Protein 8H0F (pdb70)

Sequence (79 aa):
GPKGPKGPKGKGPEGEGEGEGPKGPKGGPDGDGDGDGPDGRGPDGPDGPAGDGYGKGPDGPDGPKGKGPKGKGKGKGKG

Solvent-accessible surface area: 6356 Å² total

Foldseek 3Di:
DDDDDDDDDDDDDDDDDDDDDDDDDDD/DDDDDDDDDDDDDDDDDDDDDDDDDD/DDDDDDDDDDDDDDDDDDDDDDDDDD

Secondary structure (DSSP, 8-state):
-PPPPPPPPP--PPP------PPPPP-/-PPP------PPP--PPPPPPPPP--/----PPPPPPPPP--PPP--------

Structure (mmCIF, N/CA/C/O backbone):
data_8H0F
#
_entry.id   8H0F
#
_cell.length_a   47.362
_cell.length_b   25.829
_cell.length_c   68.424
_cell.angle_alpha   90.000
_cell.angle_beta   104.410
_cell.angle_gamma   90.000
#
_symmetry.space_group_name_H-M   'C 1 2 1'
#
loop_
_enti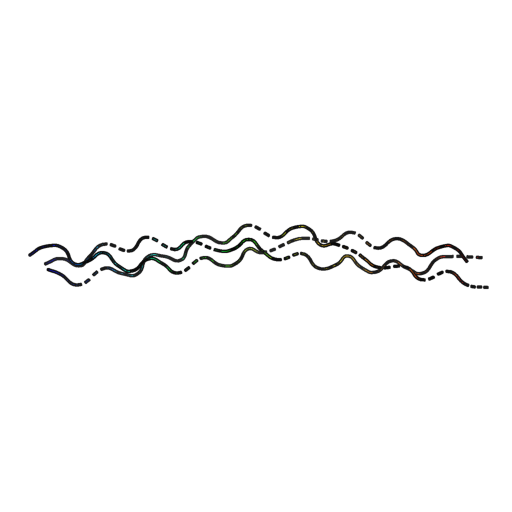ty.id
_entity.type
_entity.pdbx_description
1 polymer 'collagen-like peptide chain A'
2 polymer 'collagen-like peptide chain B'
3 polymer 'collagen-like peptide chain C'
4 water water
#
loop_
_atom_site.group_PDB
_atom_site.id
_atom_site.type_symbol
_atom_site.label_atom_id
_atom_site.label_alt_id
_atom_site.label_comp_id
_atom_site.label_asym_id
_atom_site.label_entity_id
_atom_site.label_seq_id
_atom_site.pdbx_PDB_ins_code
_atom_site.Cartn_x
_atom_site.Cartn_y
_atom_site.Cartn_z
_atom_site.occupancy
_atom_site.B_iso_or_equiv
_atom_site.auth_seq_id
_atom_site.auth_comp_id
_atom_site.auth_asym_id
_atom_site.auth_atom_id
_atom_site.pdbx_PDB_model_num
ATOM 1 N N . GLY A 1 1 ? -11.851 -4.719 58.649 1.00 40.48 2 GLY A N 1
ATOM 2 C CA . GLY A 1 1 ? -10.786 -5.008 57.705 1.00 45.42 2 GLY A CA 1
ATOM 3 C C . GLY A 1 1 ? -10.810 -4.130 56.469 1.00 36.26 2 GLY A C 1
ATOM 4 O O . GLY A 1 1 ? -11.778 -4.153 55.707 1.00 38.13 2 GLY A O 1
ATOM 5 N N . PRO A 1 2 ? -9.749 -3.356 56.262 1.00 34.46 3 PRO A N 1
ATOM 6 C CA . PRO A 1 2 ? -9.689 -2.469 55.098 1.00 37.12 3 PRO A CA 1
ATOM 7 C C . PRO A 1 2 ? -9.390 -3.244 53.821 1.00 35.83 3 PRO A C 1
ATOM 8 O O . PRO A 1 2 ? -8.980 -4.405 53.837 1.00 30.77 3 PRO A O 1
ATOM 12 N N . LYS A 1 3 ? -9.617 -2.570 52.697 1.00 33.89 4 LYS A N 1
ATOM 13 C CA . LYS A 1 3 ? -9.398 -3.175 51.392 1.00 25.46 4 LYS A CA 1
ATOM 14 C C . LYS A 1 3 ? -7.908 -3.354 51.128 1.00 23.59 4 LYS A C 1
ATOM 15 O O . LYS A 1 3 ? -7.080 -2.535 51.533 1.00 29.88 4 LYS A O 1
ATOM 21 N N . GLY A 1 4 ? -7.567 -4.440 50.438 1.00 24.11 5 GLY A N 1
ATOM 22 C CA . GLY A 1 4 ? -6.196 -4.711 50.083 1.00 23.06 5 GLY A CA 1
ATOM 23 C C . GLY A 1 4 ? -5.633 -3.660 49.150 1.00 17.87 5 GLY A C 1
ATOM 24 O O . GLY A 1 4 ? -6.366 -2.840 48.587 1.00 17.60 5 GLY A O 1
ATOM 25 N N . PRO A 1 5 ? -4.312 -3.658 48.973 1.00 16.55 6 PRO A N 1
ATOM 26 C CA . PRO A 1 5 ? -3.701 -2.700 48.045 1.00 14.07 6 PRO A CA 1
ATOM 27 C C . PRO A 1 5 ? -4.199 -2.910 46.621 1.00 13.01 6 PRO A C 1
ATOM 28 O O . PRO A 1 5 ? -4.457 -4.035 46.188 1.00 12.66 6 PRO A O 1
ATOM 32 N N . LYS A 1 6 ? -4.346 -1.800 45.900 1.00 10.46 7 LYS A N 1
ATOM 33 C CA . LYS A 1 6 ? -4.714 -1.858 44.491 1.00 8.77 7 LYS A CA 1
ATOM 34 C C . LYS A 1 6 ? -3.665 -2.643 43.710 1.00 9.85 7 LYS A C 1
ATOM 35 O O . LYS A 1 6 ? -2.468 -2.596 44.010 1.00 9.80 7 LYS A O 1
ATOM 41 N N . GLY A 1 7 ? -4.124 -3.388 42.710 1.00 8.00 8 GLY A N 1
ATOM 42 C CA . GLY A 1 7 ? -3.257 -4.264 41.958 1.00 9.24 8 GLY A CA 1
ATOM 43 C C . GLY A 1 7 ? -2.227 -3.527 41.126 1.00 8.29 8 GLY A C 1
ATOM 44 O O . GLY A 1 7 ? -2.331 -2.320 40.889 1.00 9.74 8 GLY A O 1
ATOM 45 N N . PRO A 1 8 ? -1.203 -4.249 40.670 1.00 6.74 9 PRO A N 1
ATOM 46 C CA . PRO A 1 8 ? -0.177 -3.629 39.824 1.00 8.81 9 PRO A CA 1
ATOM 47 C C . PRO A 1 8 ? -0.762 -3.063 38.539 1.00 10.19 9 PRO A C 1
ATOM 48 O O . PRO A 1 8 ? -1.742 -3.575 37.994 1.00 7.79 9 PRO A O 1
ATOM 52 N N . LYS A 1 9 ? -0.138 -1.989 38.059 1.00 9.10 10 LYS A N 1
ATOM 53 C CA . LYS A 1 9 ? -0.467 -1.446 36.749 1.00 9.53 10 LYS A CA 1
ATOM 54 C C . LYS A 1 9 ? -0.266 -2.495 35.663 1.00 9.38 10 LYS A C 1
ATOM 55 O O . LYS A 1 9 ? 0.666 -3.304 35.721 1.00 7.60 10 LYS A O 1
ATOM 61 N N . GLY A 1 10 ? -1.142 -2.474 34.662 1.00 6.51 11 GLY A N 1
ATOM 62 C CA . GLY A 1 10 ? -0.984 -3.365 33.532 1.00 7.66 11 GLY A CA 1
ATOM 63 C C . GLY A 1 10 ? 0.314 -3.118 32.787 1.00 8.34 11 GLY A C 1
ATOM 64 O O . GLY A 1 10 ? 0.965 -2.081 32.922 1.00 7.95 11 GLY A O 1
ATOM 65 N N . LYS A 1 11 ? 0.707 -4.106 31.997 1.00 8.30 12 LYS A N 1
ATOM 66 C CA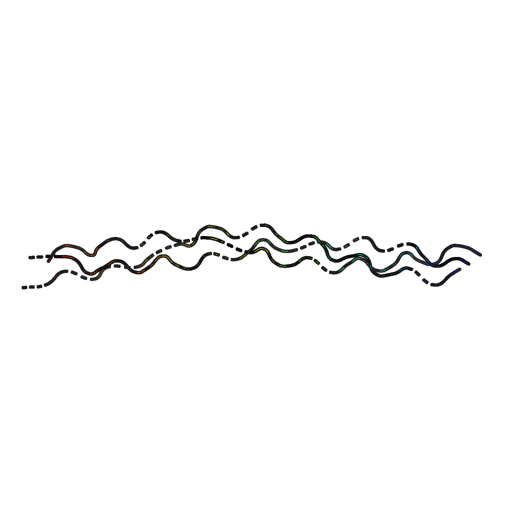 . LYS A 1 11 ? 1.907 -3.960 31.193 1.00 11.19 12 LYS A CA 1
ATOM 67 C C . LYS A 1 11 ? 1.584 -3.162 29.936 1.00 10.00 12 LYS A C 1
ATOM 68 O O . LYS A 1 11 ? 0.417 -3.017 29.564 1.00 6.64 12 LYS A O 1
ATOM 82 N N . GLY A 1 13 ? 0.816 -1.806 26.231 1.00 9.16 14 GLY A N 1
ATOM 83 C CA . GLY A 1 13 ? 0.076 -2.404 25.139 1.00 7.63 14 GLY A CA 1
ATOM 84 C C . GLY A 1 13 ? 0.963 -2.820 23.985 1.00 8.30 14 GLY A C 1
ATOM 85 O O . GLY A 1 13 ? 2.148 -2.488 23.963 1.00 8.57 14 GLY A O 1
ATOM 86 N N . PRO A 1 14 ? 0.395 -3.553 23.028 1.00 6.36 15 PRO A N 1
ATOM 87 C CA . PRO A 1 14 ? 1.189 -4.010 21.883 1.00 9.60 15 PRO A CA 1
ATOM 88 C C . PRO A 1 14 ? 1.752 -2.839 21.091 1.00 6.83 15 PRO A C 1
ATOM 89 O O . PRO A 1 14 ? 1.190 -1.743 21.070 1.00 6.53 15 PRO A O 1
ATOM 93 N N . GLU A 1 15 ? 2.887 -3.085 20.446 1.00 6.75 16 GLU A N 1
ATOM 94 C CA . GLU A 1 15 ? 3.456 -2.100 19.539 1.00 8.76 16 GLU A CA 1
ATOM 95 C C . GLU A 1 15 ? 2.545 -1.942 18.326 1.00 10.51 16 GLU A C 1
ATOM 96 O O . GLU A 1 15 ? 1.918 -2.903 17.871 1.00 9.12 16 GLU A O 1
ATOM 102 N N . GLY A 1 16 ? 2.433 -0.713 17.831 1.00 9.70 17 GLY A N 1
ATOM 103 C CA . GLY A 1 16 ? 1.581 -0.463 16.686 1.00 11.89 17 GLY A CA 1
ATOM 104 C C . GLY A 1 16 ? 2.023 -1.242 15.461 1.00 12.66 17 GLY A C 1
ATOM 105 O O . GLY A 1 16 ? 3.156 -1.714 15.355 1.00 12.47 17 GLY A O 1
ATOM 106 N N . GLU A 1 17 ? 1.093 -1.388 14.524 1.00 14.31 18 GLU A N 1
ATOM 107 C CA . GLU A 1 17 ? 1.396 -2.003 13.239 1.00 13.33 18 GLU A CA 1
ATOM 108 C C . GLU A 1 17 ? 2.452 -1.189 12.497 1.00 14.00 18 GLU A C 1
ATOM 109 O O . GLU A 1 17 ? 2.516 0.031 12.637 1.00 18.38 18 GLU A O 1
ATOM 123 N N . GLY A 1 19 ? 4.037 0.776 9.265 1.00 23.49 20 GLY A N 1
ATOM 124 C CA . GLY A 1 19 ? 3.375 1.597 8.270 1.00 20.28 20 GLY A CA 1
ATOM 125 C C . GLY A 1 19 ? 3.168 0.868 6.954 1.00 26.44 20 GLY A C 1
ATOM 126 O O . G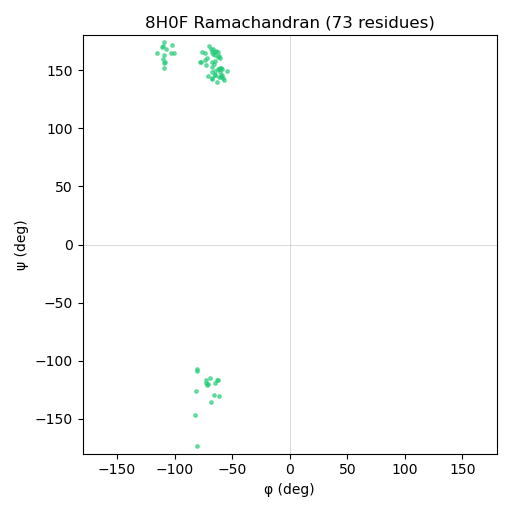LY A 1 19 ? 3.665 -0.239 6.763 1.00 24.33 20 GLY A O 1
ATOM 127 N N . GLU A 1 20 ? 2.417 1.485 6.049 1.00 28.40 21 GLU A N 1
ATOM 128 C CA . GLU A 1 20 ? 2.233 0.943 4.713 1.00 25.69 21 GLU A CA 1
ATOM 129 C C . GLU A 1 20 ? 3.524 1.066 3.913 1.00 31.25 21 GLU A C 1
ATOM 130 O O . GLU A 1 20 ? 4.369 1.915 4.209 1.00 27.64 21 GLU A O 1
ATOM 144 N N . GLY A 1 22 ? 6.476 1.894 1.214 1.00 24.37 23 GLY A N 1
ATOM 145 C CA . GLY A 1 22 ? 6.863 3.123 0.552 1.00 28.80 23 GLY A CA 1
ATOM 146 C C . GLY A 1 22 ? 6.559 3.107 -0.932 1.00 31.97 23 GLY A C 1
ATOM 147 O O . GLY A 1 22 ? 6.200 2.071 -1.490 1.00 28.69 23 GLY A O 1
ATOM 148 N N . GLU A 1 23 ? 6.698 4.261 -1.574 1.00 27.70 24 GLU A N 1
ATOM 149 C CA . GLU A 1 23 ? 6.419 4.372 -2.998 1.00 26.58 24 GLU A CA 1
ATOM 150 C C . GLU A 1 23 ? 7.515 3.680 -3.802 1.00 22.54 24 GLU A C 1
ATOM 151 O O . GLU A 1 23 ? 8.651 3.574 -3.345 1.00 22.38 24 GLU A O 1
ATOM 165 N N . GLY A 1 25 ? 10.560 2.956 -6.376 1.00 24.36 26 GLY A N 1
ATOM 166 C CA . GLY A 1 25 ? 11.710 3.733 -6.788 1.00 25.21 26 GLY A CA 1
ATOM 167 C C . GLY A 1 25 ? 11.541 4.202 -8.217 1.00 26.92 26 GLY A C 1
ATOM 168 O O . GLY A 1 25 ? 10.851 3.552 -9.002 1.00 22.69 26 GLY A O 1
ATOM 169 N N . PRO A 1 26 ? 12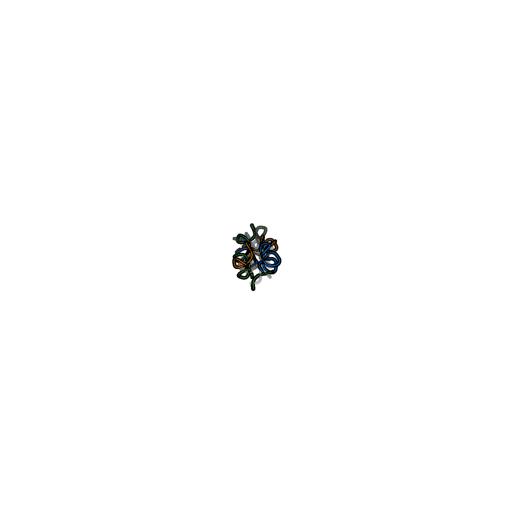.154 5.332 -8.558 1.00 26.18 27 PRO A N 1
ATOM 170 C CA . PRO A 1 26 ? 12.038 5.837 -9.930 1.00 22.43 27 PRO A CA 1
ATOM 171 C C . PRO A 1 26 ? 12.849 4.991 -10.895 1.00 25.78 27 PRO A C 1
ATOM 172 O O . PRO A 1 26 ? 13.824 4.335 -10.520 1.00 19.39 27 PRO A O 1
ATOM 176 N N . LYS A 1 27 ? 12.425 5.010 -12.156 1.00 27.09 28 LYS A N 1
ATOM 177 C CA . LYS A 1 27 ? 13.204 4.386 -13.214 1.00 22.21 28 LYS A CA 1
ATOM 178 C C . LYS A 1 27 ? 14.578 5.040 -13.298 1.00 18.25 28 LYS A C 1
ATOM 179 O O . LYS A 1 27 ? 14.734 6.240 -13.063 1.00 19.59 28 LYS A O 1
ATOM 185 N N . GLY A 1 28 ? 15.585 4.234 -13.621 1.00 17.82 29 GLY A N 1
ATOM 186 C CA . GLY A 1 28 ? 16.916 4.744 -13.846 1.00 20.17 29 GLY A CA 1
ATOM 187 C C . GLY A 1 28 ? 16.965 5.650 -15.058 1.00 16.71 29 GLY A C 1
ATOM 188 O O . GLY A 1 28 ? 16.034 5.692 -15.867 1.00 14.65 29 GLY A O 1
ATOM 189 N N . PRO A 1 29 ? 18.052 6.403 -15.204 1.00 16.71 30 PRO A N 1
ATOM 190 C CA . PRO A 1 29 ? 18.179 7.280 -16.374 1.00 16.08 30 PRO A CA 1
ATOM 191 C C . PRO A 1 29 ? 18.266 6.472 -17.661 1.00 14.23 30 PRO A C 1
ATOM 192 O O . PRO A 1 29 ? 18.759 5.342 -17.681 1.00 13.78 30 PRO A O 1
ATOM 196 N N . LYS A 1 30 ? 17.766 7.064 -18.744 1.00 10.04 31 LYS A N 1
ATOM 197 C CA . LYS A 1 30 ? 17.823 6.407 -20.041 1.00 11.01 31 LYS A CA 1
ATOM 198 C C . LYS A 1 30 ? 19.268 6.240 -20.494 1.00 11.48 31 LYS A C 1
ATOM 199 O O . LYS A 1 30 ? 20.131 7.081 -20.223 1.00 9.00 31 LYS A O 1
ATOM 205 N N . GLY A 1 31 ? 19.528 5.138 -21.190 1.00 10.45 32 GLY A N 1
ATOM 206 C CA . GLY A 1 31 ? 20.839 4.892 -21.755 1.00 11.41 32 GLY A CA 1
ATOM 207 C C . GLY A 1 31 ? 21.084 5.718 -23.003 1.00 10.94 32 GLY A C 1
ATOM 208 O O . GLY A 1 31 ? 22.141 5.633 -23.621 1.00 11.11 32 GLY A O 1
ATOM 210 N N . GLY B 2 1 ? -10.259 -8.591 55.458 1.00 32.00 2 GLY B N 1
ATOM 211 C CA . GLY B 2 1 ? -10.583 -7.509 54.546 1.00 35.32 2 GLY B CA 1
ATOM 212 C C . GLY B 2 1 ? -10.770 -7.960 53.108 1.00 31.93 2 GLY B C 1
ATOM 213 O O . GLY B 2 1 ? -10.334 -9.053 52.736 1.00 31.29 2 GLY B O 1
ATOM 214 N N . PRO B 2 2 ? -11.405 -7.128 52.293 1.00 31.39 3 PRO B N 1
ATOM 215 C CA . PRO B 2 2 ? -11.658 -7.508 50.899 1.00 25.71 3 PRO B CA 1
ATOM 216 C C . PRO B 2 2 ? -10.412 -7.357 50.034 1.00 24.05 3 PRO B C 1
ATOM 217 O O . PRO B 2 2 ? -9.488 -6.601 50.337 1.00 20.26 3 PRO B O 1
ATOM 221 N N . ASP B 2 3 ? -10.409 -8.109 48.933 1.00 19.26 4 ASP B N 1
ATOM 222 C CA . ASP B 2 3 ? -9.305 -8.029 47.990 1.00 19.90 4 ASP B CA 1
ATOM 223 C C . ASP B 2 3 ? -9.219 -6.628 47.404 1.00 15.16 4 ASP B C 1
ATOM 224 O O . ASP B 2 3 ? -10.220 -5.914 47.294 1.00 14.96 4 ASP B O 1
ATOM 229 N N . GLY B 2 4 ? -8.008 -6.234 47.030 1.00 14.92 5 GLY B N 1
ATOM 230 C CA . GLY B 2 4 ? -7.795 -4.926 46.452 1.00 13.06 5 GLY B CA 1
ATOM 231 C C . GLY B 2 4 ? -8.429 -4.780 45.078 1.00 13.56 5 GLY B C 1
ATOM 232 O O . GLY B 2 4 ? -8.832 -5.744 44.422 1.00 12.14 5 GLY B O 1
ATOM 233 N N . ASP B 2 5 ? -8.517 -3.526 44.642 1.00 9.97 6 ASP B N 1
ATOM 234 C CA . ASP B 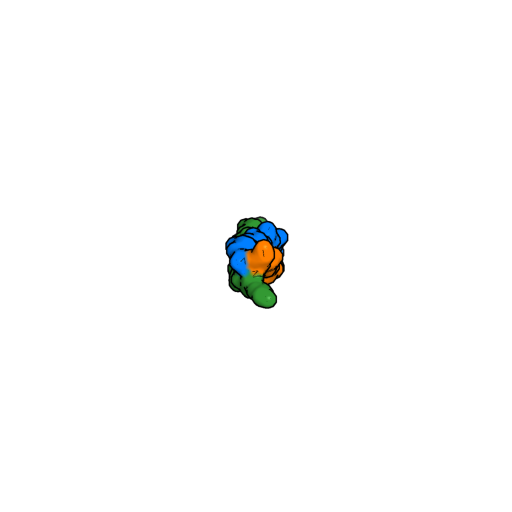2 5 ? -9.081 -3.194 43.343 1.00 9.40 6 ASP B CA 1
ATOM 235 C C . ASP B 2 5 ? -8.129 -3.592 42.223 1.00 8.64 6 ASP B C 1
ATOM 236 O O . ASP B 2 5 ? -6.913 -3.640 42.417 1.00 8.91 6 ASP B O 1
ATOM 249 N N . GLY B 2 7 ? -5.676 -3.214 39.120 1.00 8.71 8 GLY B N 1
ATOM 250 C CA . GLY B 2 7 ? -4.709 -2.194 38.765 1.00 10.35 8 GLY B CA 1
ATOM 251 C C . GLY B 2 7 ? -5.152 -1.363 37.577 1.00 7.49 8 GLY B C 1
ATOM 252 O O . GLY B 2 7 ? -6.061 -1.749 36.844 1.00 6.41 8 GLY B O 1
ATOM 253 N N . ASP B 2 8 ? -4.516 -0.212 37.398 1.00 8.56 9 ASP B N 1
ATOM 254 C CA . ASP B 2 8 ? -4.775 0.642 36.250 1.00 8.28 9 ASP B CA 1
ATOM 255 C C . ASP B 2 8 ? -4.367 -0.050 34.963 1.00 8.01 9 ASP B C 1
ATOM 256 O O . ASP B 2 8 ? -3.511 -0.932 34.970 1.00 7.70 9 ASP B O 1
ATOM 269 N N . GLY B 2 10 ? -2.337 -0.600 31.543 1.00 5.70 11 GLY B N 1
ATOM 270 C CA . GLY B 2 10 ? -0.970 -0.301 31.169 1.00 8.13 11 GLY B CA 1
ATOM 271 C C . GLY B 2 10 ? -0.892 0.875 30.218 1.00 10.89 11 GLY B C 1
ATOM 272 O O . GLY B 2 10 ? -1.910 1.327 29.689 1.00 7.52 11 GLY B O 1
ATOM 273 N N . ASP B 2 11 ? 0.321 1.377 30.010 1.00 9.09 12 ASP B N 1
ATOM 274 C CA . ASP B 2 11 ? 0.563 2.437 29.042 1.00 12.24 12 ASP B CA 1
ATOM 275 C C . ASP B 2 11 ? 0.214 1.972 27.637 1.00 11.00 12 ASP B C 1
ATOM 276 O O . ASP B 2 11 ? 0.266 0.780 27.339 1.00 9.13 12 ASP B O 1
ATOM 289 N N . GLY B 2 13 ? 0.929 1.046 23.861 1.00 7.14 14 GLY B N 1
ATOM 290 C CA . GLY B 2 13 ? 2.110 0.531 23.199 1.00 9.25 14 GLY B CA 1
ATOM 291 C C . GLY B 2 13 ? 2.731 1.616 22.345 1.00 10.77 14 GLY B C 1
ATOM 292 O O . GLY B 2 13 ? 2.051 2.570 21.970 1.00 9.87 14 GLY B O 1
ATOM 293 N N . PRO B 2 14 ? 4.021 1.490 22.047 1.00 10.31 15 PRO B N 1
ATOM 294 C CA . PRO B 2 14 ? 4.669 2.486 21.190 1.00 10.43 15 PRO B CA 1
ATOM 295 C C . PRO B 2 14 ? 4.127 2.418 19.772 1.00 10.65 15 PRO B C 1
ATOM 296 O O . PRO B 2 14 ? 3.720 1.361 19.285 1.00 12.71 15 PRO B O 1
ATOM 300 N N . ASP B 2 15 ? 4.107 3.572 19.114 1.00 11.54 16 ASP B N 1
ATOM 301 C CA . ASP B 2 15 ? 3.687 3.606 17.723 1.00 10.70 16 ASP B CA 1
ATOM 302 C C . ASP B 2 15 ? 4.594 2.715 16.881 1.00 11.93 16 ASP B C 1
ATOM 303 O O . ASP B 2 15 ? 5.764 2.492 17.208 1.00 11.54 16 ASP B O 1
ATOM 308 N N . GLY B 2 16 ? 4.036 2.193 15.795 1.00 12.77 17 GLY B N 1
ATOM 309 C CA . GLY B 2 16 ? 4.720 1.191 15.002 1.00 14.30 17 GLY B CA 1
ATOM 310 C C . GLY B 2 16 ? 5.957 1.725 14.302 1.00 18.89 17 GLY B C 1
ATOM 311 O O . GLY B 2 16 ? 6.225 2.925 14.227 1.00 18.81 17 GLY B O 1
ATOM 312 N N . ARG B 2 17 ? 6.729 0.783 13.776 1.00 18.61 18 ARG B N 1
ATOM 313 C CA . ARG B 2 17 ? 7.942 1.097 13.040 1.00 25.10 18 ARG B CA 1
ATOM 314 C C . ARG B 2 17 ? 7.564 1.495 11.613 1.00 19.41 18 ARG B C 1
ATOM 315 O O . ARG B 2 17 ? 6.444 1.240 11.178 1.00 17.37 18 ARG B O 1
ATOM 331 N N . GLY B 2 19 ? 7.014 1.569 7.561 1.00 20.57 20 GLY B N 1
ATOM 332 C CA . GLY B 2 19 ? 6.677 0.521 6.619 1.00 24.31 20 GLY B CA 1
ATOM 333 C C . GLY B 2 19 ? 7.885 0.065 5.830 1.00 26.55 20 GLY B C 1
ATOM 334 O O . GLY B 2 19 ? 8.912 0.743 5.814 1.00 26.90 20 GLY B O 1
ATOM 335 N N . PRO B 2 20 ? 7.774 -1.080 5.166 1.00 29.15 21 PRO B N 1
ATOM 336 C CA . PRO B 2 20 ? 8.898 -1.568 4.366 1.00 29.04 21 PRO B CA 1
ATOM 337 C C . PRO B 2 20 ? 9.152 -0.661 3.173 1.00 31.85 21 PRO B C 1
ATOM 338 O O . PRO B 2 20 ? 8.281 0.089 2.725 1.00 27.80 21 PRO B O 1
ATOM 342 N N . ASP B 2 21 ? 10.386 -0.727 2.676 1.00 33.05 22 ASP B N 1
ATOM 343 C CA . ASP B 2 21 ? 10.788 0.098 1.547 1.00 26.87 22 ASP B CA 1
ATOM 344 C C . ASP B 2 21 ? 9.898 -0.179 0.342 1.00 26.65 22 ASP B C 1
ATOM 345 O O . ASP B 2 21 ? 9.366 -1.279 0.174 1.00 26.91 22 ASP B O 1
ATOM 350 N N . GLY B 2 22 ? 9.739 0.835 -0.503 1.00 25.55 23 GLY B N 1
ATOM 351 C CA . GLY B 2 22 ? 9.119 0.640 -1.790 1.00 27.62 23 GLY B CA 1
ATOM 352 C C . GLY B 2 22 ? 9.983 -0.260 -2.650 1.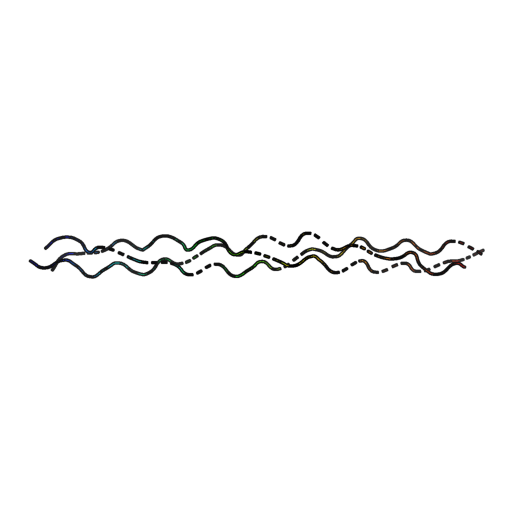00 25.11 23 GLY B C 1
ATOM 353 O O . GLY B 2 22 ? 11.188 -0.399 -2.419 1.00 27.97 23 GLY B O 1
ATOM 354 N N . PRO B 2 23 ? 9.386 -0.904 -3.648 1.00 25.71 24 PRO B N 1
ATOM 355 C CA . PRO B 2 23 ? 10.176 -1.763 -4.533 1.00 25.05 24 PRO B CA 1
ATOM 356 C C . PRO B 2 23 ? 11.183 -0.947 -5.325 1.00 27.38 24 PRO B C 1
ATOM 357 O O . PRO B 2 23 ? 10.936 0.207 -5.686 1.00 25.43 24 PRO B O 1
ATOM 361 N N . ASP B 2 24 ? 12.339 -1.558 -5.578 1.00 30.42 25 ASP B N 1
ATOM 362 C CA . ASP B 2 24 ? 13.397 -0.878 -6.311 1.00 29.05 25 ASP B CA 1
ATOM 363 C C . ASP B 2 24 ? 12.932 -0.543 -7.722 1.00 27.31 25 ASP B C 1
ATOM 364 O O . ASP B 2 24 ? 12.244 -1.334 -8.373 1.00 27.53 25 ASP B O 1
ATOM 369 N N . GLY B 2 25 ? 13.309 0.644 -8.191 1.00 26.20 26 GLY B N 1
ATOM 370 C CA . GLY B 2 25 ? 12.965 1.080 -9.523 1.00 24.35 26 GLY B CA 1
ATOM 371 C C . GLY B 2 25 ? 13.662 0.257 -10.588 1.00 21.75 26 GLY B C 1
ATOM 372 O O . GLY B 2 25 ? 14.744 -0.296 -10.371 1.00 23.91 26 GLY B O 1
ATOM 373 N N . PRO B 2 26 ? 13.054 0.162 -11.764 1.00 24.53 27 PRO B N 1
ATOM 374 C CA . PRO B 2 26 ? 13.663 -0.605 -12.851 1.00 26.17 27 PRO B CA 1
ATOM 375 C C . PRO B 2 26 ? 14.799 0.168 -13.499 1.00 20.66 27 PRO B C 1
ATOM 376 O O . PRO B 2 26 ? 14.870 1.397 -13.438 1.00 21.97 27 PRO B O 1
ATOM 380 N N . ALA B 2 27 ? 15.700 -0.581 -14.130 1.00 23.87 28 ALA B N 1
ATOM 381 C CA . ALA B 2 27 ? 16.785 0.049 -14.865 1.00 17.93 28 ALA B CA 1
ATOM 382 C C . ALA B 2 27 ? 16.225 0.912 -15.991 1.00 15.74 28 ALA B C 1
ATOM 383 O O . ALA B 2 27 ? 15.144 0.652 -16.527 1.00 18.97 28 ALA B O 1
ATOM 385 N N . GLY B 2 28 ? 16.967 1.962 -16.337 1.00 17.34 29 GLY B N 1
ATOM 386 C CA . GLY B 2 28 ? 16.527 2.856 -17.389 1.00 14.34 29 GLY B CA 1
ATOM 387 C C . GLY B 2 28 ? 16.417 2.157 -18.730 1.00 13.89 29 GLY B C 1
ATOM 388 O O . GLY B 2 28 ? 16.971 1.078 -18.953 1.00 14.06 29 GLY B O 1
ATOM 389 N N . ASP B 2 29 ? 15.667 2.787 -19.631 1.00 12.52 30 ASP B N 1
ATOM 390 C CA . ASP B 2 29 ? 15.493 2.282 -20.987 1.00 11.59 30 ASP B CA 1
ATOM 391 C C . ASP B 2 29 ? 16.816 2.324 -21.745 1.00 11.37 30 ASP B C 1
ATOM 392 O O . ASP B 2 29 ? 17.696 3.120 -21.421 1.00 11.04 30 ASP B O 1
ATOM 405 N N . GLY B 2 31 ? 19.414 3.212 -24.929 1.00 10.71 32 GLY B N 1
ATOM 406 C CA . GLY B 2 31 ? 19.590 4.377 -25.774 1.00 9.95 32 GLY B CA 1
ATOM 407 C C . GLY B 2 31 ? 18.843 4.257 -27.086 1.00 12.95 32 GLY B C 1
ATOM 408 O O . GLY B 2 31 ? 18.559 5.262 -27.741 1.00 12.05 32 GLY B O 1
ATOM 410 N N . TYR C 3 1 ? -5.693 -5.852 56.355 1.00 36.27 1 TYR C N 1
ATOM 411 C CA . TYR C 3 1 ? -6.348 -5.599 55.077 1.00 34.43 1 TYR C CA 1
ATOM 412 C C . TYR C 3 1 ? -6.258 -6.812 54.145 1.00 33.52 1 TYR C C 1
ATOM 413 O O . TYR C 3 1 ? -5.545 -7.773 54.434 1.00 33.01 1 TYR C O 1
ATOM 422 N N . GLY C 3 2 ? -6.995 -6.770 53.035 1.00 30.50 2 GLY C N 1
ATOM 423 C CA . 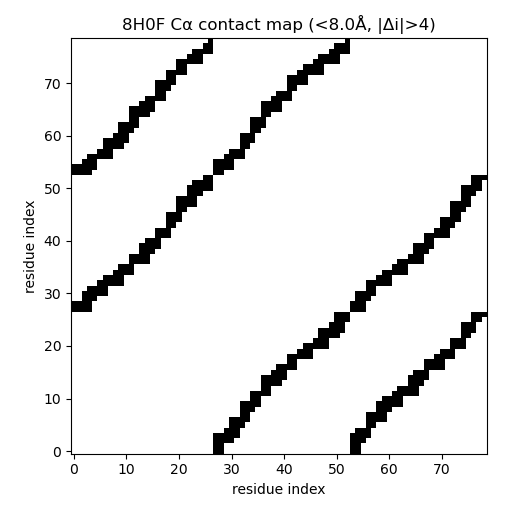GLY C 3 2 ? -7.125 -7.921 52.165 1.00 29.87 2 GLY C CA 1
ATOM 424 C C . GLY C 3 2 ? -5.946 -8.123 51.223 1.00 28.09 2 GLY C C 1
ATOM 425 O O . GLY C 3 2 ? -4.920 -7.445 51.288 1.00 33.65 2 GLY C O 1
ATOM 426 N N . LYS C 3 3 ? -6.113 -9.099 50.330 1.00 21.46 3 LYS C N 1
ATOM 427 C CA . LYS C 3 3 ? -5.113 -9.448 49.319 1.00 19.75 3 LYS C CA 1
ATOM 428 C C . LYS C 3 3 ? -4.863 -8.305 48.343 1.00 15.78 3 LYS C C 1
ATOM 429 O O . LYS C 3 3 ? -5.726 -7.456 48.141 1.00 17.50 3 LYS C O 1
ATOM 443 N N . GLY C 3 5 ? -4.849 -6.504 44.776 1.00 11.82 5 GLY C N 1
ATOM 444 C CA . GLY C 3 5 ? -5.774 -6.605 43.662 1.00 12.02 5 GLY C CA 1
ATOM 445 C C . GLY C 3 5 ? -5.140 -7.214 42.427 1.00 13.01 5 GLY C C 1
ATOM 446 O O . GLY C 3 5 ? -3.916 -7.309 42.336 1.00 10.71 5 GLY C O 1
ATOM 447 N N . PRO C 3 6 ? -5.968 -7.637 41.476 1.00 11.58 6 PRO C N 1
ATOM 448 C CA . PRO C 3 6 ? -5.434 -8.225 40.243 1.00 9.09 6 PRO C CA 1
ATOM 449 C C . 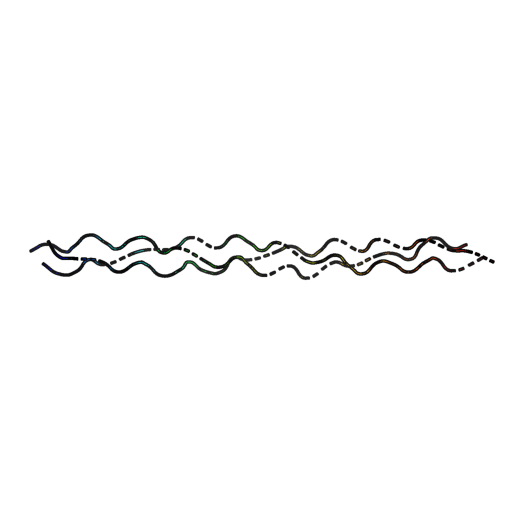PRO C 3 6 ? -4.661 -7.204 39.423 1.00 8.82 6 PRO C C 1
ATOM 450 O O . PRO C 3 6 ? -4.882 -5.994 39.511 1.00 6.59 6 PRO C O 1
ATOM 454 N N . ASP C 3 7 ? -3.739 -7.719 38.609 1.00 10.59 7 ASP C N 1
ATOM 455 C CA . ASP C 3 7 ? -3.022 -6.863 37.671 1.00 11.93 7 ASP C CA 1
ATOM 456 C C . ASP C 3 7 ? -4.012 -6.151 36.763 1.00 9.77 7 ASP C C 1
ATOM 457 O O . ASP C 3 7 ? -5.021 -6.728 36.347 1.00 7.45 7 ASP C O 1
ATOM 462 N N . GLY C 3 8 ? -3.718 -4.890 36.455 1.00 8.37 8 GLY C N 1
ATOM 463 C CA . GLY C 3 8 ? -4.485 -4.155 35.478 1.00 7.27 8 GLY C CA 1
ATOM 464 C C . GLY C 3 8 ? -4.339 -4.762 34.097 1.00 6.29 8 GLY C C 1
ATOM 465 O O . GLY C 3 8 ? -3.423 -5.545 33.828 1.00 7.31 8 GLY C O 1
ATOM 466 N N . PRO C 3 9 ? -5.245 -4.416 33.191 1.00 8.96 9 PRO C N 1
ATOM 467 C CA . PRO C 3 9 ? -5.169 -4.961 31.834 1.00 6.22 9 PRO C CA 1
ATOM 468 C C . PRO C 3 9 ? -4.007 -4.362 31.059 1.00 7.08 9 PRO C C 1
ATOM 469 O O . PRO C 3 9 ? -3.481 -3.297 31.392 1.00 5.97 9 PRO C O 1
ATOM 473 N N . ASP C 3 10 ? -3.615 -5.072 30.003 1.00 6.64 10 ASP C N 1
ATOM 474 C CA . ASP C 3 10 ? -2.662 -4.530 29.044 1.00 8.30 10 ASP C CA 1
ATOM 475 C C . ASP C 3 10 ? -3.155 -3.188 28.519 1.00 7.39 10 ASP C C 1
ATOM 476 O O . ASP C 3 10 ? -4.360 -2.941 28.420 1.00 7.47 10 ASP C O 1
ATOM 481 N N . GLY C 3 11 ? -2.211 -2.316 28.180 1.00 8.19 11 GLY C N 1
ATOM 482 C CA . GLY C 3 11 ? -2.541 -1.053 27.565 1.00 8.20 11 GLY C CA 1
ATOM 483 C C . GLY C 3 11 ? -3.036 -1.252 26.146 1.00 6.68 11 GLY C C 1
ATOM 484 O O . GLY C 3 11 ? -2.974 -2.355 25.595 1.00 7.01 11 GLY C O 1
ATOM 485 N N . PRO C 3 12 ? -3.545 -0.188 25.530 1.00 7.99 12 PRO C N 1
ATOM 486 C CA . PRO C 3 12 ? -4.003 -0.289 24.139 1.00 8.07 12 PRO C CA 1
ATOM 487 C C . PRO C 3 12 ? -2.839 -0.371 23.162 1.00 10.14 12 PRO C C 1
ATOM 488 O O . PRO C 3 12 ? -1.708 0.026 23.453 1.00 8.02 12 PRO C O 1
ATOM 492 N N . LYS C 3 13 ? -3.141 -0.901 21.978 1.00 9.23 13 LYS C N 1
ATOM 493 C CA . LYS C 3 13 ? -2.144 -1.020 20.924 1.00 6.92 13 LYS C CA 1
ATOM 494 C C . LYS C 3 13 ? -1.741 0.361 20.417 1.00 12.02 13 LYS C C 1
ATOM 495 O O . LYS C 3 13 ? -2.572 1.268 20.305 1.00 9.79 13 LYS C O 1
ATOM 501 N N . GLY C 3 14 ? -0.454 0.519 20.115 1.00 7.39 14 GLY C N 1
ATOM 502 C CA . GLY C 3 14 ? 0.039 1.778 19.599 1.00 9.31 14 GLY C CA 1
ATOM 503 C C . GLY C 3 14 ? -0.469 2.068 18.198 1.00 11.98 14 GLY C C 1
ATOM 504 O O . GLY C 3 14 ? -1.035 1.217 17.509 1.00 9.61 14 GLY C O 1
ATOM 505 N N . LYS C 3 15 ? -0.259 3.310 17.771 1.00 11.77 15 LYS C N 1
ATOM 506 C CA . LYS C 3 15 ? -0.667 3.742 16.437 1.00 13.39 15 LYS C CA 1
ATOM 507 C C . LYS C 3 15 ? 0.237 3.125 15.373 1.00 12.63 15 LYS C C 1
ATOM 508 O O . LYS C 3 15 ? 1.381 2.771 15.652 1.00 12.33 15 LYS C O 1
ATOM 522 N N . GLY C 3 17 ? 2.871 2.726 12.257 1.00 14.89 17 GLY C N 1
ATOM 523 C CA . GLY C 3 17 ? 4.070 3.462 11.907 1.00 21.86 17 GLY C CA 1
ATOM 524 C C . GLY C 3 17 ? 3.873 4.332 10.681 1.00 24.52 17 GLY C C 1
ATOM 525 O O . GLY C 3 17 ? 2.823 4.277 10.039 1.00 19.96 17 GLY C O 1
ATOM 526 N N . PRO C 3 18 ? 4.876 5.139 10.352 1.00 19.91 18 PRO C N 1
ATOM 527 C CA . PRO C 3 18 ? 4.785 5.974 9.150 1.00 21.21 18 PRO C CA 1
ATOM 528 C C . PRO C 3 18 ? 4.952 5.149 7.880 1.00 23.35 18 PRO C C 1
ATOM 529 O O . PRO C 3 18 ? 5.404 4.004 7.900 1.00 23.28 18 PRO C O 1
ATOM 533 N N . LYS C 3 19 ? 4.565 5.760 6.762 1.00 20.88 19 LYS C N 1
ATOM 534 C CA . LYS C 3 19 ? 4.757 5.127 5.464 1.00 30.26 19 LYS C CA 1
ATOM 535 C C . LYS C 3 19 ? 6.235 4.839 5.232 1.00 21.72 19 LYS C C 1
ATOM 536 O O . LYS C 3 19 ? 7.114 5.585 5.670 1.00 26.04 19 LYS C O 1
ATOM 542 N N . GLY C 3 20 ? 6.503 3.736 4.544 1.00 29.42 20 GLY C N 1
ATOM 543 C CA . GLY C 3 20 ? 7.865 3.397 4.185 1.00 23.57 20 GLY C CA 1
ATOM 544 C C . GLY C 3 20 ? 8.491 4.441 3.277 1.00 25.13 20 GLY C C 1
ATOM 545 O O . GLY C 3 20 ? 7.831 5.305 2.701 1.00 23.17 20 GLY C O 1
ATOM 546 N N . LYS C 3 21 ? 9.811 4.354 3.162 1.00 25.14 21 LYS C N 1
ATOM 547 C CA . LYS C 3 21 ? 10.550 5.244 2.280 1.00 30.40 21 LYS C CA 1
ATOM 548 C C . LYS C 3 21 ? 10.479 4.715 0.851 1.00 29.56 21 LYS C C 1
ATOM 549 O O . LYS C 3 21 ? 10.292 3.516 0.633 1.00 27.66 21 LYS C O 1
ATOM 563 N N . GLY C 3 23 ? 11.379 3.363 -2.947 1.00 28.47 23 GLY C N 1
ATOM 564 C CA . GLY C 3 23 ? 12.332 2.368 -3.399 1.00 33.26 23 GLY C CA 1
ATOM 565 C C . GLY C 3 23 ? 13.609 2.966 -3.950 1.00 23.86 23 GLY C C 1
ATOM 566 O O . GLY C 3 23 ? 13.670 4.161 -4.237 1.00 24.05 23 GLY C O 1
ATOM 567 N N . LYS C 3 24 ? 14.635 2.132 -4.089 1.00 28.91 24 LYS C N 1
ATOM 568 C CA . LYS C 3 24 ? 15.909 2.571 -4.643 1.00 29.42 24 LYS C CA 1
ATOM 569 C C . LYS C 3 24 ? 15.746 2.905 -6.116 1.00 30.86 24 LYS C C 1
ATOM 570 O O . LYS C 3 24 ? 15.047 2.201 -6.846 1.00 28.22 24 LYS C O 1
ATOM 580 N N . GLY C 3 26 ? 16.413 3.131 -10.101 1.00 19.74 26 GLY C N 1
ATOM 581 C CA . GLY C 3 26 ? 16.892 2.130 -11.031 1.00 18.82 26 GLY C CA 1
ATOM 582 C C . GLY C 3 26 ? 18.300 2.427 -11.498 1.00 21.72 26 GLY C C 1
ATOM 583 O O . GLY C 3 26 ? 18.749 3.574 -11.457 1.00 19.82 26 GLY C O 1
ATOM 584 N N . LYS C 3 27 ? 19.004 1.389 -11.933 1.00 19.43 27 LYS C N 1
ATOM 585 C CA . LYS C 3 27 ? 20.333 1.563 -12.497 1.00 25.08 27 LYS C CA 1
ATOM 586 C C . LYS C 3 27 ? 20.225 2.268 -13.844 1.00 22.00 27 LYS C C 1
ATOM 587 O O . LYS C 3 27 ? 19.169 2.257 -14.478 1.00 18.37 27 LYS C O 1
ATOM 597 N N . GLY C 3 29 ? 20.354 3.088 -17.792 1.00 13.75 29 GLY C N 1
ATOM 598 C CA . GLY C 3 29 ? 20.092 2.302 -18.981 1.00 15.96 29 GLY C CA 1
ATOM 599 C C . GLY C 3 29 ? 21.348 2.006 -19.776 1.00 12.77 29 GLY C C 1
ATOM 600 O O . GLY C 3 29 ? 22.364 2.689 -19.635 1.00 12.48 29 GLY C O 1
ATOM 601 N N . LYS C 3 30 ? 21.270 0.979 -20.613 1.00 12.30 30 LYS C N 1
ATOM 602 C CA . LYS C 3 30 ? 22.378 0.588 -21.472 1.00 12.62 30 LYS C CA 1
ATOM 603 C C . LYS C 3 30 ? 22.413 1.440 -22.732 1.00 12.14 30 LYS C C 1
ATOM 604 O O . LYS C 3 30 ? 21.373 1.726 -23.319 1.00 11.37 30 LYS C O 1
ATOM 618 N N . GLY C 3 32 ? 23.415 0.264 -25.543 1.00 13.95 32 GLY C N 1
ATOM 619 C CA . GLY C 3 32 ? 22.975 -0.671 -26.561 1.00 12.58 32 GLY C CA 1
ATOM 620 C C . GLY C 3 32 ? 23.896 -0.724 -27.764 1.00 16.01 32 GLY C C 1
ATOM 621 O O . GLY C 3 32 ? 23.693 -1.531 -28.672 1.00 15.30 32 GLY C O 1
#

B-factor: mean 20.2, std 9.66, range [5.7, 51.8]

Radius of gyration: 26.32 Å; Cα contacts (8 Å, |Δi|>4): 267; chains: 3; bounding box: 35×17×84 Å